Protein AF-A0A8T0E824-F1 (afdb_monomer_lite)

Foldseek 3Di:
DWDPDPPIDDDFDKDWDPDQDPNDTLIDTDPDPPSQFPDKDWPDDPPPAKTWIWTRGPFKIKIKIKGFDADDDPGGDMDIDIDIDTDDDPVVCVVVVDD

InterPro domains:
  IPR004888 Glycoside hydrolase family 63 [PTHR10412] (1-91)
  IPR031631 Glycosyl hydrolase family 63, N-terminal [PF16923] (1-89)
  IPR038518 Glycosyl hydrolase family 63, N-terminal domain superfamily [G3DSA:2.70.98.110] (1-96)

Secondary structure (DSSP, 8-state):
-B-SSTT--B----EE-S--BTTB--EE-S--TTS---EEEEEEE-SSSEEEEEEE-SSEEEEEEEEEE--TTTT-EEEEEEEEEE---THHHHHHT--

Organism: Argiope bruennichi (NCBI:txid94029)

pLDDT: mean 83.51, std 13.03, range [49.22, 96.94]

Radius of gyration: 17.56 Å; chains: 1; bounding box: 57×22×46 Å

Structure (mmCIF, N/CA/C/O backbone):
data_AF-A0A8T0E824-F1
#
_entry.id   AF-A0A8T0E824-F1
#
loop_
_atom_site.group_PDB
_atom_site.id
_atom_site.type_symbol
_atom_site.label_atom_id
_atom_site.label_alt_id
_atom_site.label_comp_id
_atom_site.label_asym_id
_atom_site.label_entity_id
_atom_site.label_seq_id
_atom_site.pdbx_PDB_ins_code
_atom_site.Cartn_x
_atom_site.Cartn_y
_atom_site.Cartn_z
_atom_site.occupancy
_atom_site.B_iso_or_equiv
_atom_site.auth_seq_id
_atom_site.auth_comp_id
_atom_site.auth_asym_id
_atom_site.auth_atom_id
_atom_site.pdbx_PDB_model_num
ATOM 1 N N . MET A 1 1 ? 4.330 0.151 -2.678 1.00 79.00 1 MET A N 1
ATOM 2 C CA . MET A 1 1 ? 5.052 -0.060 -3.954 1.00 79.00 1 MET A CA 1
ATOM 3 C C . MET A 1 1 ? 6.534 0.158 -3.697 1.00 79.00 1 MET A C 1
ATOM 5 O O . MET A 1 1 ? 6.868 0.914 -2.794 1.00 79.00 1 MET A O 1
ATOM 9 N N . ARG A 1 2 ? 7.428 -0.513 -4.425 1.00 78.88 2 ARG A N 1
ATOM 10 C CA . ARG A 1 2 ? 8.876 -0.359 -4.224 1.00 78.88 2 ARG A CA 1
ATOM 11 C C . ARG A 1 2 ? 9.609 -0.496 -5.551 1.00 78.88 2 ARG A C 1
ATOM 13 O O . ARG A 1 2 ? 9.248 -1.362 -6.346 1.00 78.88 2 ARG A O 1
ATOM 20 N N . THR A 1 3 ? 10.631 0.322 -5.787 1.00 80.19 3 THR A N 1
ATOM 21 C CA . THR A 1 3 ? 11.497 0.143 -6.961 1.00 80.19 3 THR A CA 1
ATOM 22 C C . THR A 1 3 ? 12.418 -1.072 -6.774 1.00 80.19 3 THR A C 1
ATOM 24 O O . THR A 1 3 ? 12.870 -1.363 -5.664 1.00 80.19 3 THR A O 1
ATOM 27 N N . ARG A 1 4 ? 12.705 -1.813 -7.856 1.00 77.94 4 ARG A N 1
ATOM 28 C CA . ARG A 1 4 ? 13.607 -2.985 -7.838 1.00 77.94 4 ARG A CA 1
ATOM 29 C C . ARG A 1 4 ? 15.081 -2.548 -7.856 1.00 77.94 4 ARG A C 1
ATOM 31 O O . ARG A 1 4 ? 15.824 -2.888 -8.766 1.00 77.94 4 ARG A O 1
ATOM 38 N N . SER A 1 5 ? 15.479 -1.755 -6.862 1.00 78.31 5 SER A N 1
ATOM 39 C CA . SER A 1 5 ? 16.845 -1.253 -6.669 1.00 78.31 5 SER A CA 1
ATOM 40 C C . SER A 1 5 ? 17.282 -1.445 -5.209 1.00 78.31 5 SER A C 1
ATOM 42 O O . SER A 1 5 ? 16.439 -1.324 -4.309 1.00 78.31 5 SER A O 1
ATOM 44 N N . PRO A 1 6 ? 18.578 -1.713 -4.938 1.00 77.81 6 PRO A N 1
ATOM 45 C CA . PRO A 1 6 ? 19.108 -1.788 -3.575 1.00 77.81 6 PRO A CA 1
ATOM 46 C C . PRO A 1 6 ? 18.800 -0.537 -2.739 1.00 77.81 6 PRO A C 1
ATOM 48 O O . PRO A 1 6 ? 18.488 -0.647 -1.557 1.00 77.81 6 PRO A O 1
ATOM 51 N N . GLN A 1 7 ? 18.810 0.639 -3.372 1.00 81.69 7 GLN A N 1
ATOM 52 C CA . GLN A 1 7 ? 18.506 1.940 -2.765 1.00 81.69 7 GLN A CA 1
ATOM 53 C C . GLN A 1 7 ? 17.208 2.503 -3.357 1.00 81.69 7 GLN A C 1
ATOM 55 O O . GLN A 1 7 ? 17.162 3.591 -3.925 1.00 81.69 7 GLN A O 1
ATOM 60 N N . GLY A 1 8 ? 16.155 1.690 -3.312 1.00 77.56 8 GLY A N 1
ATOM 61 C CA . GLY A 1 8 ? 14.876 2.011 -3.929 1.00 77.56 8 GLY A CA 1
ATOM 62 C C . GLY A 1 8 ? 13.937 2.844 -3.055 1.00 77.56 8 GLY A C 1
ATOM 63 O O . GLY A 1 8 ? 13.889 2.669 -1.838 1.00 77.56 8 GLY A O 1
ATOM 64 N N . LEU A 1 9 ? 13.121 3.689 -3.692 1.00 83.94 9 LEU A N 1
ATOM 65 C CA . LEU A 1 9 ? 11.980 4.340 -3.047 1.00 83.94 9 LEU A CA 1
ATOM 66 C C . LEU A 1 9 ? 10.950 3.276 -2.640 1.00 83.94 9 LEU A C 1
ATOM 68 O O . LEU A 1 9 ? 10.586 2.416 -3.448 1.00 83.94 9 LEU A O 1
ATOM 72 N N . SER A 1 10 ? 10.465 3.356 -1.401 1.00 85.88 10 SER A N 1
ATOM 73 C CA . SER A 1 10 ? 9.405 2.497 -0.870 1.00 85.88 10 SER A CA 1
ATOM 74 C C . SER A 1 10 ? 8.232 3.348 -0.406 1.00 85.88 10 SER A C 1
ATOM 76 O O . SER A 1 10 ? 8.407 4.296 0.354 1.00 85.88 10 SER A O 1
ATOM 78 N N . THR A 1 11 ? 7.032 2.989 -0.845 1.00 87.50 11 THR A N 1
ATOM 79 C CA . THR A 1 11 ? 5.780 3.664 -0.494 1.00 87.50 11 THR A CA 1
ATOM 80 C C . THR A 1 11 ? 4.789 2.666 0.095 1.00 87.50 11 THR A C 1
ATOM 82 O O . THR A 1 11 ? 4.736 1.502 -0.320 1.00 87.50 11 THR A O 1
ATOM 85 N N . GLY A 1 12 ? 3.986 3.119 1.054 1.00 88.19 12 GLY A N 1
ATOM 86 C CA . GLY A 1 12 ? 2.987 2.311 1.747 1.00 88.19 12 GLY A CA 1
ATOM 87 C C . GLY A 1 12 ? 1.785 3.151 2.162 1.00 88.19 12 GLY A C 1
ATOM 88 O O . GLY A 1 12 ? 1.820 4.378 2.083 1.00 88.19 12 GLY A O 1
ATOM 89 N N . ILE A 1 13 ? 0.719 2.473 2.579 1.00 90.88 13 ILE A N 1
ATOM 90 C CA . ILE A 1 13 ? -0.504 3.092 3.091 1.00 90.88 13 ILE A CA 1
ATOM 91 C C . ILE A 1 13 ? -0.682 2.631 4.535 1.00 90.88 13 ILE A C 1
ATOM 93 O O . ILE A 1 13 ? -0.450 1.466 4.850 1.00 90.88 13 ILE A O 1
ATOM 97 N N . MET A 1 14 ? -1.108 3.554 5.390 1.00 91.31 14 MET A N 1
ATOM 98 C CA . MET A 1 14 ? -1.558 3.280 6.750 1.00 91.31 14 MET A CA 1
ATOM 99 C C . MET A 1 14 ? -2.950 3.874 6.933 1.00 91.31 14 MET A C 1
ATOM 101 O O . MET A 1 14 ? -3.256 4.914 6.345 1.00 91.31 14 MET A O 1
ATOM 105 N N . TRP A 1 15 ? -3.791 3.232 7.737 1.00 90.38 15 TRP A N 1
ATOM 106 C CA . TRP A 1 15 ? -5.117 3.750 8.079 1.00 90.38 15 TRP A CA 1
ATOM 107 C C . TRP A 1 15 ? -5.483 3.398 9.518 1.00 90.38 15 TRP A C 1
ATOM 109 O O . TRP A 1 15 ? -4.950 2.452 10.088 1.00 90.38 15 TRP A O 1
ATOM 119 N N . PHE A 1 16 ? -6.369 4.184 10.123 1.00 88.75 16 PHE A N 1
ATOM 120 C CA . PHE A 1 16 ? -6.830 3.980 11.494 1.00 88.75 16 PHE A CA 1
ATOM 121 C C . PHE A 1 16 ? -8.222 4.580 11.690 1.00 88.75 16 PHE A C 1
ATOM 123 O O . PHE A 1 16 ? -8.600 5.534 11.005 1.00 88.75 16 PHE A O 1
ATOM 130 N N . SER A 1 17 ? -8.974 4.034 12.645 1.00 83.31 17 SER A N 1
ATOM 131 C CA . SER A 1 17 ? -10.203 4.667 13.128 1.00 83.31 17 SER A CA 1
ATOM 132 C C . SER A 1 17 ? -9.848 5.823 14.061 1.00 83.31 17 SER A C 1
ATOM 134 O O . SER A 1 17 ? -8.926 5.719 14.865 1.00 83.31 17 SER A O 1
ATOM 136 N N . GLN A 1 18 ? -10.602 6.922 14.006 1.00 82.25 18 GLN A N 1
ATOM 137 C CA . GLN A 1 18 ? -10.400 8.058 14.920 1.00 82.25 18 GLN A CA 1
ATOM 138 C C . GLN A 1 18 ? -10.853 7.760 16.361 1.00 82.25 18 GLN A C 1
ATOM 140 O O . GLN A 1 18 ? -10.740 8.612 17.242 1.00 82.25 18 GLN A O 1
ATOM 145 N N . LYS A 1 19 ? -11.382 6.560 16.621 1.00 81.12 19 LYS A N 1
ATOM 146 C CA . LYS A 1 19 ? -11.768 6.116 17.958 1.00 81.12 19 LYS A CA 1
ATOM 147 C C . LYS A 1 19 ? -10.526 5.823 18.793 1.00 81.12 19 LYS A C 1
ATOM 149 O O . LYS A 1 19 ? -9.722 4.965 18.446 1.00 81.12 19 LYS A O 1
ATOM 154 N N . VAL A 1 20 ? -10.414 6.505 19.928 1.00 81.62 20 VAL A N 1
ATOM 155 C CA . VAL A 1 20 ? -9.385 6.221 20.930 1.00 81.62 20 VAL A CA 1
ATOM 156 C C . VAL A 1 20 ? -9.936 5.186 21.904 1.00 81.62 20 VAL A C 1
ATOM 158 O O . VAL A 1 20 ? -10.923 5.441 22.592 1.00 81.62 20 VAL A O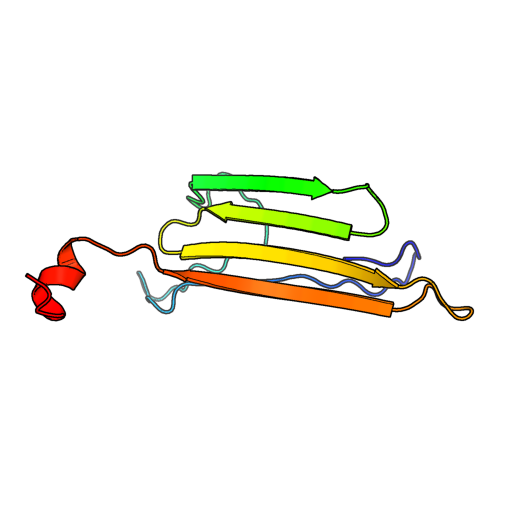 1
ATOM 161 N N . VAL A 1 21 ? -9.293 4.022 21.977 1.00 79.38 21 VAL A N 1
ATOM 162 C CA . VAL A 1 21 ? -9.637 2.951 22.922 1.00 79.38 21 VAL A CA 1
ATOM 163 C C . VAL A 1 21 ? -8.437 2.733 23.832 1.00 79.38 21 VAL A C 1
ATOM 165 O O . VAL A 1 21 ? -7.319 2.561 23.358 1.00 79.38 21 VAL A O 1
ATOM 168 N N . ASN A 1 22 ? -8.637 2.779 25.151 1.00 83.88 22 ASN A N 1
ATOM 169 C CA . ASN A 1 22 ? -7.564 2.607 26.143 1.00 83.88 22 ASN A CA 1
ATOM 170 C C . ASN A 1 22 ? -6.340 3.518 25.906 1.00 83.88 22 ASN A C 1
ATOM 172 O O . ASN A 1 22 ? -5.197 3.091 26.064 1.00 83.88 22 ASN A O 1
ATOM 176 N N . ASN A 1 23 ? -6.581 4.773 25.508 1.00 84.56 23 ASN A N 1
ATOM 177 C CA . ASN A 1 23 ? -5.540 5.752 25.175 1.00 84.56 23 ASN A CA 1
ATOM 178 C C . ASN A 1 23 ? -4.603 5.309 24.029 1.00 84.56 23 ASN A C 1
ATOM 180 O O . ASN A 1 23 ? -3.447 5.727 23.963 1.00 84.56 23 ASN A O 1
ATOM 184 N N . ARG A 1 24 ? -5.093 4.437 23.139 1.00 80.25 24 ARG A N 1
ATOM 185 C CA . ARG A 1 24 ? -4.403 3.960 21.937 1.00 80.25 24 ARG A CA 1
ATOM 186 C C . ARG A 1 24 ? -5.279 4.164 20.704 1.00 80.25 24 ARG A C 1
ATOM 188 O O . ARG A 1 24 ? -6.506 4.227 20.795 1.00 80.25 24 ARG A O 1
ATOM 195 N N . ILE A 1 25 ? -4.611 4.291 19.564 1.00 82.25 25 ILE A N 1
ATOM 196 C CA . ILE A 1 25 ? -5.212 4.352 18.234 1.00 82.25 25 ILE A CA 1
ATOM 197 C C . ILE A 1 25 ? -4.768 3.090 17.505 1.00 82.25 25 ILE A C 1
ATOM 199 O O . ILE A 1 25 ? -3.568 2.813 17.431 1.00 82.25 25 ILE A O 1
ATOM 203 N N . ASP A 1 26 ? -5.724 2.347 16.962 1.00 82.06 26 ASP A N 1
ATOM 204 C CA . ASP A 1 26 ? -5.439 1.117 16.230 1.00 82.06 26 ASP A CA 1
ATOM 205 C C . ASP A 1 26 ? -5.024 1.456 14.794 1.00 82.06 26 ASP A C 1
ATOM 207 O O . ASP A 1 26 ? -5.857 1.661 13.907 1.00 82.06 26 ASP A O 1
ATOM 211 N N . ILE A 1 27 ? -3.710 1.563 14.581 1.00 86.81 27 ILE A N 1
ATOM 212 C CA . ILE A 1 27 ? -3.106 1.834 13.272 1.00 86.81 27 ILE A CA 1
ATOM 213 C C . ILE A 1 27 ? -2.885 0.526 12.519 1.00 86.81 27 ILE A C 1
ATOM 215 O O . ILE A 1 27 ? -2.206 -0.379 12.998 1.00 86.81 27 ILE A O 1
ATOM 219 N N . ARG A 1 28 ? -3.413 0.458 11.297 1.00 87.31 28 ARG A N 1
ATOM 220 C CA . ARG A 1 28 ? -3.172 -0.614 10.331 1.00 87.31 28 ARG A CA 1
ATOM 221 C C . ARG A 1 28 ? -2.039 -0.217 9.396 1.00 87.31 28 ARG A C 1
ATOM 223 O O . ARG A 1 28 ? -2.030 0.891 8.857 1.00 87.31 28 ARG A O 1
ATOM 230 N N . HIS A 1 29 ? -1.094 -1.129 9.196 1.00 83.12 29 HIS A N 1
ATOM 231 C CA . HIS A 1 29 ? 0.030 -0.942 8.275 1.00 83.12 29 HIS A CA 1
ATOM 232 C C . HIS A 1 29 ? 0.491 -2.271 7.677 1.00 83.12 29 HIS A C 1
ATOM 234 O O . HIS A 1 29 ? 0.651 -2.386 6.464 1.00 83.12 29 HIS A O 1
ATOM 240 N N . TRP A 1 30 ? 0.714 -3.274 8.527 1.00 78.62 30 TRP A N 1
ATOM 241 C CA . TRP A 1 30 ? 1.084 -4.625 8.109 1.00 78.62 30 TRP A CA 1
ATOM 242 C C . TRP A 1 30 ? -0.156 -5.511 8.058 1.00 78.62 30 TRP A C 1
ATOM 244 O O . TRP A 1 30 ? -1.100 -5.279 8.804 1.00 78.62 30 TRP A O 1
ATOM 254 N N . CYS A 1 31 ? -0.147 -6.517 7.178 1.00 71.12 31 CYS A N 1
ATOM 255 C CA . CYS A 1 31 ? -1.151 -7.580 7.195 1.00 71.12 31 CYS A CA 1
ATOM 256 C C . CYS A 1 31 ? -0.845 -8.509 8.371 1.00 71.12 31 CYS A C 1
ATOM 258 O O . CYS A 1 31 ? -0.149 -9.511 8.208 1.00 71.12 31 CYS A O 1
ATOM 260 N N . ASP A 1 32 ? -1.298 -8.121 9.557 1.00 72.81 32 ASP A N 1
ATOM 261 C CA . ASP A 1 32 ? -1.160 -8.916 10.767 1.00 72.81 32 ASP A CA 1
ATOM 262 C C . ASP A 1 32 ? -2.475 -9.659 11.018 1.00 72.81 32 ASP A C 1
ATOM 264 O O . ASP A 1 32 ? -3.519 -9.041 11.153 1.00 72.81 32 ASP A O 1
ATOM 268 N N . GLN A 1 33 ? -2.445 -10.990 11.094 1.00 62.66 33 GLN A N 1
ATOM 269 C CA . GLN A 1 33 ? -3.655 -11.796 11.321 1.00 62.66 33 GLN A CA 1
ATOM 270 C C . GLN A 1 33 ? -4.335 -11.498 12.667 1.00 62.66 33 GLN A C 1
ATOM 272 O O . GLN A 1 33 ? -5.493 -11.861 12.865 1.00 62.66 33 GLN A O 1
ATOM 277 N N . TRP A 1 34 ? -3.633 -10.833 13.586 1.00 69.25 34 TRP A N 1
ATOM 278 C CA . TRP A 1 34 ? -4.160 -10.425 14.886 1.00 69.25 34 TRP A CA 1
ATOM 279 C C . TRP A 1 34 ? -4.825 -9.044 14.869 1.00 69.25 34 TRP A C 1
ATOM 281 O O . TRP A 1 34 ? -5.246 -8.555 15.917 1.00 69.25 34 TRP A O 1
ATOM 291 N N . ASP A 1 35 ? -4.930 -8.404 13.702 1.00 67.56 35 ASP A N 1
ATOM 292 C CA . ASP A 1 35 ? -5.454 -7.052 13.567 1.00 67.56 35 ASP A CA 1
ATOM 293 C C . ASP A 1 35 ? -6.985 -6.980 13.391 1.00 67.56 35 ASP A C 1
ATOM 295 O O . ASP A 1 35 ? -7.521 -5.887 13.292 1.00 67.56 35 ASP A O 1
ATOM 299 N N . ASP A 1 36 ? -7.735 -8.084 13.451 1.00 72.62 36 ASP A N 1
ATOM 300 C CA . ASP A 1 36 ? -9.213 -8.076 13.335 1.00 72.62 36 ASP A CA 1
ATOM 301 C C . ASP A 1 36 ? -9.719 -7.462 12.004 1.00 72.62 36 ASP A C 1
ATOM 303 O O . ASP A 1 36 ? -10.851 -6.980 11.914 1.00 72.62 36 ASP A O 1
ATOM 307 N N . VAL A 1 37 ? -8.889 -7.450 10.949 1.00 79.81 37 VAL A N 1
ATOM 308 C CA . VAL A 1 37 ? -9.352 -7.198 9.577 1.00 79.81 37 VAL A CA 1
ATOM 309 C C . VAL A 1 37 ? -10.087 -8.443 9.084 1.00 79.81 37 VAL A C 1
ATOM 311 O O . VAL A 1 37 ? -9.524 -9.535 9.031 1.00 79.81 37 VAL A O 1
ATOM 314 N N . ASN A 1 38 ? -11.352 -8.283 8.685 1.00 82.19 38 ASN A N 1
ATOM 315 C CA . ASN A 1 38 ? -12.197 -9.414 8.294 1.00 82.19 38 ASN A CA 1
ATOM 316 C C . ASN A 1 38 ? -11.634 -10.154 7.076 1.00 82.19 38 ASN A C 1
ATOM 318 O O . ASN A 1 38 ? -11.636 -11.382 7.026 1.00 82.19 38 ASN A O 1
ATOM 322 N N . HIS A 1 39 ? -11.233 -9.399 6.049 1.00 85.81 39 HIS A N 1
ATOM 323 C CA . HIS A 1 39 ? -10.739 -9.962 4.800 1.00 85.81 39 HIS A CA 1
ATOM 324 C C . HIS A 1 39 ? -9.958 -8.928 3.987 1.00 85.81 39 HIS A C 1
ATOM 326 O O . HIS A 1 39 ? -10.320 -7.756 3.930 1.00 85.81 39 HIS A O 1
ATOM 332 N N . TYR A 1 40 ? -8.929 -9.367 3.269 1.00 89.50 40 TYR A N 1
ATOM 333 C CA . TYR A 1 40 ? -8.261 -8.564 2.252 1.00 89.50 40 TYR A CA 1
ATOM 334 C C . TYR A 1 40 ? -7.881 -9.448 1.066 1.00 89.50 40 TYR A C 1
ATOM 336 O O . TYR A 1 40 ? -7.470 -10.594 1.238 1.00 89.50 40 TYR A O 1
ATOM 344 N N . THR A 1 41 ? -8.026 -8.925 -0.151 1.00 92.62 41 THR A N 1
ATOM 345 C CA . THR A 1 41 ? -7.691 -9.670 -1.370 1.00 92.62 41 THR A CA 1
ATOM 346 C C . THR A 1 41 ? -7.393 -8.751 -2.547 1.00 92.62 41 THR A C 1
ATOM 348 O O . THR A 1 41 ? -7.848 -7.605 -2.594 1.00 92.62 41 THR A O 1
ATOM 351 N N . TRP A 1 42 ? -6.655 -9.273 -3.523 1.00 94.75 42 TRP A N 1
ATOM 352 C CA . TRP A 1 42 ? -6.587 -8.697 -4.861 1.00 94.75 42 TRP A CA 1
ATOM 353 C C . TRP A 1 42 ? -7.799 -9.167 -5.661 1.00 94.75 42 TRP A C 1
ATOM 355 O O . TRP A 1 42 ? -8.046 -10.365 -5.773 1.00 94.75 42 TRP A O 1
ATOM 365 N N . LEU A 1 43 ? -8.560 -8.221 -6.205 1.00 95.19 43 LEU A N 1
ATOM 366 C CA . LEU A 1 43 ? -9.613 -8.515 -7.177 1.00 95.19 43 LEU A CA 1
ATOM 367 C C . LEU A 1 43 ? -8.999 -8.743 -8.558 1.00 95.19 43 LEU A C 1
ATOM 369 O O . LEU A 1 43 ? -9.356 -9.688 -9.250 1.00 95.19 43 LEU A O 1
ATOM 373 N N . GLU A 1 44 ? -8.044 -7.887 -8.921 1.00 96.06 44 GLU A N 1
ATOM 374 C CA . GLU A 1 44 ? -7.304 -7.944 -10.177 1.00 96.06 44 GLU A CA 1
ATOM 375 C C . GLU A 1 44 ? -5.861 -7.524 -9.911 1.00 96.06 44 GLU A C 1
ATOM 377 O O . GLU A 1 44 ? -5.617 -6.577 -9.158 1.00 96.06 44 GLU A O 1
ATOM 382 N N . HIS A 1 45 ? -4.899 -8.229 -10.500 1.00 94.25 45 HIS A N 1
ATOM 383 C CA . HIS A 1 45 ? -3.487 -7.866 -10.442 1.00 94.25 45 HIS A CA 1
ATOM 384 C C . HIS A 1 45 ? -2.733 -8.597 -11.555 1.00 94.25 45 HIS A C 1
ATOM 386 O O . HIS A 1 45 ? -2.792 -9.823 -11.630 1.00 94.25 45 HIS A O 1
ATOM 392 N N . ASP A 1 46 ? -1.999 -7.870 -12.394 1.00 93.00 46 ASP A N 1
ATOM 393 C CA . ASP A 1 46 ? -1.248 -8.453 -13.520 1.00 93.00 46 ASP A CA 1
ATOM 394 C C . ASP A 1 46 ? 0.218 -8.771 -13.178 1.00 93.00 46 ASP A C 1
ATOM 396 O O . ASP A 1 46 ? 0.958 -9.311 -13.992 1.00 93.00 46 ASP A O 1
ATOM 400 N N . GLY A 1 47 ? 0.653 -8.437 -11.961 1.00 89.38 47 GLY A N 1
ATOM 401 C CA . GLY A 1 47 ? 2.036 -8.633 -11.513 1.00 89.38 47 GLY A CA 1
ATOM 402 C C . GLY A 1 47 ? 2.959 -7.477 -11.887 1.00 89.38 47 GLY A C 1
ATOM 403 O O . GLY A 1 47 ? 4.104 -7.435 -11.429 1.00 89.38 47 GLY A O 1
ATOM 404 N N . GLU A 1 48 ? 2.466 -6.529 -12.683 1.00 87.06 48 GLU A N 1
ATOM 405 C CA . GLU A 1 48 ? 3.290 -5.521 -13.314 1.00 87.06 48 GLU A CA 1
ATOM 406 C C . GLU A 1 48 ? 2.605 -4.156 -13.341 1.00 87.06 48 GLU A C 1
ATOM 408 O O . GLU A 1 48 ? 3.018 -3.289 -12.573 1.00 87.06 48 GLU A O 1
ATOM 413 N N . ASN A 1 49 ? 1.622 -3.928 -14.205 1.00 90.50 49 ASN A N 1
ATOM 414 C CA . ASN A 1 49 ? 1.140 -2.606 -14.591 1.00 90.50 49 ASN A CA 1
ATOM 415 C C . ASN A 1 49 ? -0.007 -2.083 -13.740 1.00 90.50 49 ASN A C 1
ATOM 417 O O . ASN A 1 49 ? -0.127 -0.868 -13.596 1.00 90.50 49 ASN A O 1
ATOM 421 N N . PHE A 1 50 ? -0.836 -2.948 -13.166 1.00 95.00 50 PHE A N 1
ATOM 422 C CA . PHE A 1 50 ? -1.974 -2.493 -12.380 1.00 95.00 50 PHE A CA 1
ATOM 423 C C . PHE A 1 50 ? -2.393 -3.495 -11.311 1.00 95.00 50 PHE A C 1
ATOM 425 O O . PHE A 1 50 ? -2.056 -4.679 -11.333 1.00 95.00 50 PHE A O 1
ATOM 432 N N . GLY A 1 51 ? -3.194 -3.001 -10.377 1.00 96.12 51 GLY A N 1
ATOM 433 C CA . GLY A 1 51 ? -3.879 -3.862 -9.437 1.00 96.12 51 GLY A CA 1
ATOM 434 C C . GLY A 1 51 ? -5.004 -3.147 -8.716 1.00 96.12 51 GLY A C 1
ATOM 435 O O . GLY A 1 51 ? -4.959 -1.934 -8.507 1.00 96.12 51 GLY A O 1
ATOM 436 N N . ILE A 1 52 ? -6.004 -3.926 -8.321 1.00 96.94 52 ILE A N 1
ATOM 437 C CA . ILE A 1 52 ? -7.149 -3.507 -7.521 1.00 96.94 52 ILE A CA 1
ATOM 438 C C . ILE A 1 52 ? -7.235 -4.447 -6.326 1.00 96.94 52 ILE A C 1
ATOM 440 O O . ILE A 1 52 ? -7.480 -5.644 -6.470 1.00 96.94 52 ILE A O 1
ATOM 444 N N . GLN A 1 53 ? -7.053 -3.898 -5.136 1.00 96.06 53 GLN A N 1
ATOM 445 C CA . GLN A 1 53 ? -7.175 -4.602 -3.873 1.00 96.06 53 GLN A CA 1
ATOM 446 C C . GLN A 1 53 ? -8.418 -4.111 -3.133 1.00 96.06 53 GLN A C 1
ATOM 448 O O . GLN A 1 53 ? -8.731 -2.919 -3.094 1.00 96.06 53 GLN A O 1
ATOM 453 N N . LYS A 1 54 ? -9.124 -5.055 -2.516 1.00 95.19 54 LYS A N 1
ATOM 454 C CA . LYS A 1 54 ? -10.239 -4.797 -1.611 1.00 95.19 54 LYS A CA 1
ATOM 455 C C . LYS A 1 54 ? -9.832 -5.191 -0.198 1.00 95.19 54 LYS A C 1
ATOM 457 O O . LYS A 1 54 ? -9.304 -6.281 0.010 1.00 95.19 54 LYS A O 1
ATOM 462 N N . ILE A 1 55 ? -10.118 -4.314 0.757 1.00 93.75 55 ILE A N 1
ATOM 463 C CA . ILE A 1 55 ? -9.923 -4.553 2.186 1.00 93.75 55 ILE A CA 1
ATOM 464 C C . ILE A 1 55 ? -11.273 -4.360 2.872 1.00 93.75 55 ILE A C 1
ATOM 466 O O . ILE A 1 55 ? -11.910 -3.309 2.773 1.00 93.75 55 ILE A O 1
ATOM 470 N N . ASP A 1 56 ? -11.723 -5.417 3.524 1.00 92.25 56 ASP A N 1
ATOM 471 C CA . ASP A 1 56 ? -12.889 -5.469 4.386 1.00 92.25 56 ASP A CA 1
ATOM 472 C C . ASP A 1 56 ? -12.399 -5.309 5.830 1.00 92.25 56 ASP A C 1
ATOM 474 O O . ASP A 1 56 ? -12.038 -6.275 6.501 1.00 92.25 56 ASP A O 1
ATOM 478 N N . ASP A 1 57 ? -12.320 -4.058 6.276 1.00 90.12 57 ASP A N 1
ATOM 479 C CA . ASP A 1 57 ? -11.994 -3.709 7.657 1.00 90.12 57 ASP A CA 1
ATOM 480 C C . ASP A 1 57 ? -13.269 -3.691 8.511 1.00 90.12 57 ASP A C 1
ATOM 482 O O . ASP A 1 57 ? -14.386 -3.657 7.998 1.00 90.12 57 ASP A O 1
ATOM 486 N N . LYS A 1 58 ? -13.141 -3.693 9.836 1.00 86.50 58 LYS A N 1
ATOM 487 C CA . LYS A 1 58 ? -14.282 -3.722 10.756 1.00 86.50 58 LYS A CA 1
ATOM 488 C C . LYS A 1 58 ? -15.298 -2.607 10.502 1.00 86.50 58 LYS A C 1
ATOM 490 O O . LYS A 1 58 ? -16.498 -2.877 10.467 1.00 86.50 58 LYS A O 1
ATOM 495 N N . GLU A 1 59 ? -14.833 -1.377 10.296 1.00 87.12 59 GLU A N 1
ATOM 496 C CA . GLU A 1 59 ? -15.696 -0.193 10.172 1.00 87.12 59 GLU A CA 1
ATOM 497 C C . GLU A 1 59 ? -15.820 0.319 8.735 1.00 87.12 59 GLU A C 1
ATOM 499 O O . GLU A 1 59 ? -16.773 1.034 8.407 1.00 87.12 59 GLU A O 1
ATOM 504 N N . TYR A 1 60 ? -14.888 -0.067 7.864 1.00 90.62 60 TYR A N 1
ATOM 505 C CA . TYR A 1 60 ? -14.758 0.494 6.529 1.00 90.62 60 TYR A CA 1
ATOM 506 C C . TYR A 1 60 ? -14.564 -0.586 5.466 1.00 90.62 60 TYR A C 1
ATOM 508 O O . TYR A 1 60 ? -13.943 -1.620 5.684 1.00 90.62 60 TYR A O 1
ATOM 516 N N . TYR A 1 61 ? -15.055 -0.302 4.267 1.00 93.38 61 TYR A N 1
ATOM 517 C CA . TYR A 1 61 ? -14.617 -0.960 3.046 1.00 93.38 61 TYR A CA 1
ATOM 518 C C . TYR A 1 61 ? -13.613 -0.056 2.345 1.00 93.38 61 TYR A C 1
ATOM 520 O O . TYR A 1 61 ? -13.949 1.077 1.988 1.00 93.38 61 TYR A O 1
ATOM 528 N N . LEU A 1 62 ? -12.404 -0.560 2.120 1.00 95.06 62 LEU A N 1
ATOM 529 C CA . LEU A 1 62 ? -11.384 0.132 1.350 1.00 95.06 62 LEU A CA 1
ATOM 530 C C . LEU A 1 62 ? -11.207 -0.565 0.002 1.00 95.06 62 LEU A C 1
ATOM 532 O O . LEU A 1 62 ? -11.202 -1.792 -0.100 1.00 95.06 62 LEU A O 1
ATOM 536 N N . VAL A 1 63 ? -11.033 0.245 -1.034 1.00 96.62 63 VAL A N 1
ATOM 537 C CA . VAL A 1 63 ? -10.538 -0.191 -2.336 1.00 96.62 63 VAL A CA 1
ATOM 538 C C . VAL A 1 63 ? -9.290 0.619 -2.630 1.00 96.62 63 VAL A C 1
ATOM 540 O O . VAL A 1 63 ? -9.346 1.848 -2.722 1.00 96.62 63 VAL A O 1
ATOM 543 N N . THR A 1 64 ? -8.166 -0.071 -2.754 1.00 96.56 64 THR A N 1
ATOM 544 C CA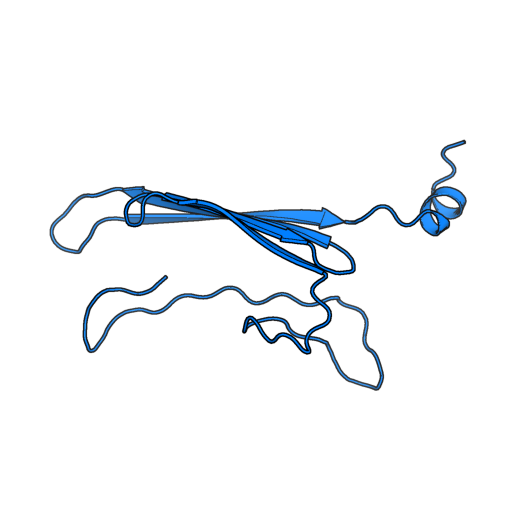 . THR A 1 64 ? -6.893 0.506 -3.174 1.00 96.56 64 THR A CA 1
ATOM 545 C C . THR A 1 64 ? -6.624 0.040 -4.595 1.00 96.56 64 THR A C 1
ATOM 547 O O . THR A 1 64 ? -6.842 -1.115 -4.951 1.00 96.56 64 THR A O 1
ATOM 550 N N . SER A 1 65 ? -6.206 0.956 -5.454 1.00 96.62 65 SER A N 1
ATOM 551 C CA . SER A 1 65 ? -5.881 0.632 -6.839 1.00 96.62 65 SER A CA 1
ATOM 552 C C . SER A 1 65 ? -4.657 1.402 -7.279 1.00 96.62 65 SER A C 1
ATOM 554 O O . SER A 1 65 ? -4.410 2.504 -6.780 1.00 96.62 65 SER A O 1
ATOM 556 N N . PHE A 1 66 ? -3.896 0.824 -8.198 1.00 95.81 66 PHE A N 1
ATOM 557 C CA . PHE A 1 66 ? -2.770 1.503 -8.813 1.00 95.81 66 PHE A CA 1
ATOM 558 C C . PHE A 1 66 ? -2.693 1.205 -10.306 1.00 95.81 66 PHE A C 1
ATOM 560 O O . PHE A 1 66 ? -3.134 0.152 -10.765 1.00 95.81 66 PHE A O 1
ATOM 567 N N . VAL A 1 67 ? -2.086 2.135 -11.035 1.00 95.31 67 VAL A N 1
ATOM 568 C CA . VAL A 1 67 ? -1.673 1.970 -12.428 1.00 95.31 67 VAL A CA 1
ATOM 569 C C . VAL A 1 67 ? -0.245 2.479 -12.580 1.00 95.31 67 VAL A C 1
ATOM 571 O O . VAL A 1 67 ? 0.130 3.474 -11.953 1.00 95.31 67 VAL A O 1
ATOM 574 N N . LYS A 1 68 ? 0.552 1.794 -13.397 1.00 92.81 68 LYS A N 1
ATOM 575 C CA . LYS A 1 68 ? 1.868 2.240 -13.844 1.00 92.81 68 LYS A CA 1
ATOM 576 C C . LYS A 1 68 ? 1.782 2.688 -15.294 1.00 92.81 68 LYS A C 1
ATOM 578 O O . LYS A 1 68 ? 1.210 1.993 -16.130 1.00 92.81 68 LYS A O 1
ATOM 583 N N . GLN A 1 69 ? 2.405 3.814 -15.589 1.00 92.19 69 GLN A N 1
ATOM 584 C CA . GLN A 1 69 ? 2.624 4.286 -16.942 1.00 92.19 69 GLN A CA 1
ATOM 585 C C . GLN A 1 69 ? 4.108 4.141 -17.255 1.00 92.19 69 GLN A C 1
ATOM 587 O O . GLN A 1 69 ? 4.945 4.813 -16.658 1.00 92.19 69 GLN A O 1
ATOM 592 N N . VAL A 1 70 ? 4.438 3.246 -18.184 1.00 88.44 70 VAL A N 1
ATOM 593 C CA . VAL A 1 70 ? 5.819 3.076 -18.641 1.00 88.44 70 VAL A CA 1
ATOM 594 C C . VAL A 1 70 ? 6.219 4.295 -19.473 1.00 88.44 70 VAL A C 1
ATOM 596 O O . VAL A 1 70 ? 5.464 4.736 -20.339 1.00 88.44 70 VAL A O 1
ATOM 599 N N . GLY A 1 71 ? 7.405 4.839 -19.217 1.00 89.44 71 GLY A N 1
ATOM 600 C CA . GLY A 1 71 ? 7.930 5.985 -19.949 1.00 89.44 71 GLY A CA 1
ATOM 601 C C . GLY A 1 71 ? 9.233 6.513 -19.354 1.00 89.44 71 GLY A C 1
ATOM 602 O O . GLY A 1 71 ? 9.565 6.229 -18.202 1.00 89.44 71 GLY A O 1
ATOM 603 N N . GLY A 1 72 ? 9.967 7.285 -20.157 1.00 88.88 72 GLY A N 1
ATOM 604 C CA . GLY A 1 72 ? 11.273 7.835 -19.787 1.00 88.88 72 GLY A CA 1
ATOM 605 C C . GLY A 1 72 ? 12.329 6.768 -19.464 1.00 88.88 72 GLY A C 1
ATOM 606 O O . GLY A 1 72 ? 12.109 5.572 -19.641 1.00 88.88 72 GLY A O 1
ATOM 607 N N . ASP A 1 73 ? 13.470 7.215 -18.939 1.00 88.75 73 ASP A N 1
ATOM 608 C CA . ASP A 1 73 ? 14.636 6.351 -18.686 1.00 88.75 73 ASP A CA 1
ATOM 609 C C . ASP A 1 73 ? 14.742 5.862 -17.226 1.00 88.75 73 ASP A C 1
ATOM 611 O O . ASP A 1 73 ? 15.718 5.220 -16.844 1.00 88.75 73 ASP A O 1
ATOM 615 N N . HIS A 1 74 ? 13.738 6.158 -16.387 1.00 86.69 74 HIS A N 1
ATOM 616 C CA . HIS A 1 74 ? 13.806 5.972 -14.926 1.00 86.69 74 HIS A CA 1
ATOM 617 C C . HIS A 1 74 ? 12.667 5.122 -14.333 1.00 86.69 74 HIS A C 1
ATOM 619 O O . HIS A 1 74 ? 12.455 5.129 -13.121 1.00 86.69 74 HIS A O 1
ATOM 625 N N . GLY A 1 75 ? 11.950 4.355 -15.162 1.00 84.31 75 GLY A N 1
ATOM 626 C CA . GLY A 1 75 ? 10.918 3.415 -14.699 1.00 84.31 75 GLY A CA 1
ATOM 627 C C . GLY A 1 75 ? 9.478 3.939 -14.728 1.00 84.31 75 GLY A C 1
ATOM 628 O O . GLY A 1 75 ? 8.592 3.256 -14.212 1.00 84.31 75 GLY A O 1
ATOM 629 N N . GLY A 1 76 ? 9.246 5.087 -15.370 1.00 91.06 76 GLY A N 1
ATOM 630 C CA . GLY A 1 76 ? 7.920 5.658 -15.591 1.00 91.06 76 GLY A CA 1
ATOM 631 C C . GLY A 1 76 ? 7.261 6.244 -14.346 1.00 91.06 76 GLY A C 1
ATOM 632 O O . GLY A 1 76 ? 7.907 6.490 -13.327 1.00 91.06 76 GLY A O 1
ATOM 633 N N . ASP A 1 77 ? 5.951 6.437 -14.451 1.00 91.81 77 ASP A N 1
ATOM 634 C CA . ASP A 1 77 ? 5.111 7.023 -13.412 1.00 91.81 77 ASP A CA 1
ATOM 635 C C . ASP A 1 77 ? 4.161 5.978 -12.825 1.00 91.81 77 ASP A C 1
ATOM 637 O O . ASP A 1 77 ? 3.835 4.962 -13.446 1.00 91.81 77 ASP A O 1
ATOM 641 N N . PHE A 1 78 ? 3.659 6.238 -11.620 1.00 92.62 78 PHE A N 1
ATO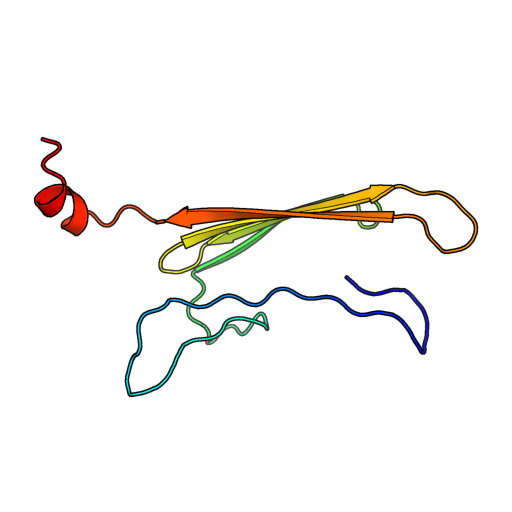M 642 C CA . PHE A 1 78 ? 2.560 5.468 -11.054 1.00 92.62 78 PHE A CA 1
ATOM 643 C C . PHE A 1 78 ? 1.541 6.382 -10.385 1.00 92.62 78 PHE A C 1
ATOM 645 O O . PHE A 1 78 ? 1.885 7.402 -9.793 1.00 92.62 7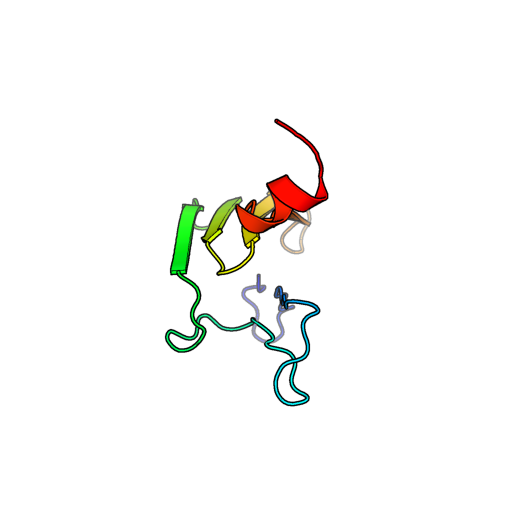8 PHE A O 1
ATOM 652 N N . THR A 1 79 ? 0.273 5.988 -10.443 1.00 95.31 79 THR A N 1
ATOM 653 C CA . THR A 1 79 ? -0.812 6.649 -9.716 1.00 95.31 79 THR A CA 1
ATOM 654 C C . THR A 1 79 ? -1.509 5.631 -8.836 1.00 95.31 79 THR A C 1
ATOM 656 O O . THR A 1 79 ? -1.810 4.526 -9.284 1.00 95.31 79 THR A O 1
ATOM 659 N N . ALA A 1 80 ? -1.787 6.014 -7.591 1.00 95.50 80 ALA A N 1
ATOM 660 C CA . ALA A 1 80 ? -2.588 5.230 -6.664 1.00 95.50 80 ALA A CA 1
ATOM 661 C C . ALA A 1 80 ? -3.883 5.972 -6.325 1.00 95.50 80 ALA A C 1
ATOM 663 O O . ALA A 1 80 ? -3.885 7.185 -6.115 1.00 95.50 80 ALA A O 1
ATOM 664 N N . LYS A 1 81 ? -4.986 5.231 -6.232 1.00 96.94 81 LYS A N 1
ATOM 665 C CA . LYS A 1 81 ? -6.282 5.733 -5.779 1.00 96.94 81 LYS A CA 1
ATOM 666 C C . LYS A 1 81 ? -6.761 4.894 -4.608 1.00 96.94 81 LYS A C 1
ATOM 668 O O . LYS A 1 81 ? -6.820 3.668 -4.692 1.00 96.94 81 LYS A O 1
ATOM 673 N N . ILE A 1 82 ? -7.151 5.583 -3.542 1.00 96.56 82 ILE A N 1
ATOM 674 C CA . ILE A 1 82 ? -7.742 4.995 -2.347 1.00 96.56 82 ILE A CA 1
ATOM 675 C C . ILE A 1 82 ? -9.190 5.466 -2.275 1.00 96.56 82 ILE A C 1
ATOM 677 O O . ILE A 1 82 ? -9.480 6.654 -2.399 1.00 96.56 82 ILE A O 1
ATOM 681 N N . SER A 1 83 ? -10.121 4.533 -2.125 1.00 96.50 83 SER A N 1
ATOM 682 C CA . SER A 1 83 ? -11.541 4.817 -1.932 1.00 96.50 83 SER A CA 1
ATOM 683 C C . SER A 1 83 ? -12.019 4.126 -0.670 1.00 96.50 83 SER A C 1
ATOM 685 O O . SER A 1 83 ? -11.781 2.935 -0.492 1.00 96.50 83 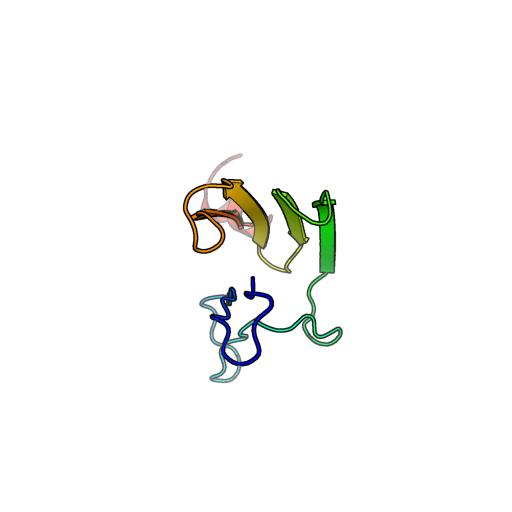SER A O 1
ATOM 687 N N . VAL A 1 84 ? -12.696 4.874 0.196 1.00 94.50 84 VAL A N 1
ATOM 688 C CA . VAL A 1 84 ? -13.157 4.391 1.499 1.00 94.50 84 VAL A CA 1
ATOM 689 C C . VAL A 1 84 ? -14.664 4.576 1.587 1.00 94.50 84 VAL A C 1
ATOM 691 O O . VAL A 1 84 ? -15.186 5.631 1.229 1.00 94.50 84 VAL A O 1
ATOM 694 N N . ARG A 1 85 ? -15.370 3.547 2.056 1.00 94.50 85 ARG A N 1
ATOM 695 C CA . ARG A 1 85 ? -16.804 3.607 2.353 1.00 94.50 85 ARG A CA 1
ATOM 696 C C . ARG A 1 85 ? -17.048 3.120 3.779 1.00 94.50 85 ARG A C 1
ATOM 698 O O . ARG A 1 85 ? -16.579 2.034 4.108 1.00 94.50 85 ARG A O 1
ATOM 705 N N . PRO A 1 86 ? -17.778 3.866 4.623 1.00 91.25 86 PRO A N 1
ATOM 706 C CA . PRO A 1 86 ? -18.160 3.366 5.936 1.00 91.25 86 PRO A CA 1
ATOM 707 C C . PRO A 1 86 ? -19.135 2.195 5.793 1.00 91.25 86 PRO A C 1
ATOM 709 O O . PRO A 1 86 ? -19.989 2.182 4.900 1.00 91.25 86 PRO A O 1
ATOM 712 N N . LYS A 1 87 ? -19.044 1.219 6.695 1.00 89.44 87 LYS A N 1
ATOM 713 C CA . LYS A 1 87 ? -20.102 0.225 6.865 1.00 89.44 87 LYS A CA 1
ATOM 714 C C . LYS A 1 87 ? -21.257 0.894 7.592 1.00 89.44 87 LYS A C 1
ATOM 716 O O . LYS A 1 87 ? -21.093 1.358 8.717 1.00 89.44 87 LYS A O 1
ATOM 721 N N . ILE A 1 88 ? -22.420 0.969 6.948 1.00 77.00 88 ILE A N 1
ATOM 722 C CA . ILE A 1 88 ? -23.619 1.520 7.584 1.00 77.00 88 ILE A CA 1
ATOM 723 C C . ILE A 1 88 ? -23.943 0.638 8.787 1.00 77.00 88 ILE A C 1
ATOM 725 O O . ILE A 1 88 ? -24.318 -0.524 8.638 1.00 77.00 88 ILE A O 1
ATOM 729 N N . ASN A 1 89 ? -23.788 1.198 9.981 1.00 62.75 89 ASN A N 1
ATOM 730 C CA . ASN A 1 89 ? -24.154 0.532 11.215 1.00 62.75 89 ASN A CA 1
ATOM 731 C C . ASN A 1 89 ? -25.662 0.734 11.421 1.00 62.75 89 ASN A C 1
ATOM 733 O O . ASN A 1 89 ? -26.144 1.863 11.336 1.00 62.75 89 ASN A O 1
ATOM 737 N N . ILE A 1 90 ? -26.429 -0.329 11.681 1.00 55.59 90 ILE A N 1
ATOM 738 C CA . ILE A 1 90 ? -27.901 -0.251 11.817 1.00 55.59 90 ILE A CA 1
ATOM 739 C C . ILE A 1 90 ? -28.309 0.740 12.928 1.00 55.59 90 ILE A C 1
ATOM 741 O O . ILE A 1 90 ? -29.325 1.414 12.806 1.00 55.59 90 ILE A O 1
ATOM 745 N N . ARG A 1 91 ? -27.445 0.956 13.930 1.00 54.06 91 ARG A N 1
ATOM 746 C CA . ARG A 1 91 ? -27.625 1.965 14.993 1.00 54.06 91 ARG A CA 1
ATOM 747 C C . ARG A 1 91 ? -27.546 3.427 14.529 1.00 54.06 91 ARG A C 1
ATOM 749 O O . ARG A 1 91 ? -27.978 4.315 15.247 1.00 54.06 91 ARG A O 1
ATOM 756 N N . GLN A 1 92 ? -27.001 3.704 13.345 1.00 50.44 92 GLN A N 1
ATOM 757 C CA . GLN A 1 92 ? -26.927 5.059 12.785 1.00 50.44 92 GLN A CA 1
ATOM 758 C C . GLN A 1 92 ? -28.173 5.440 11.972 1.00 50.44 92 GLN A C 1
ATOM 760 O O . GLN A 1 92 ? -28.361 6.623 11.692 1.00 50.44 92 GLN A O 1
ATOM 765 N N . ARG A 1 93 ? -29.046 4.478 11.620 1.00 49.22 93 ARG A N 1
ATOM 766 C CA . ARG A 1 93 ? -30.333 4.776 10.962 1.00 49.22 93 ARG A CA 1
ATOM 767 C C . ARG A 1 93 ? -31.286 5.524 11.892 1.00 49.22 93 ARG A C 1
ATOM 769 O O . ARG A 1 93 ? -31.931 6.466 11.447 1.00 49.22 93 ARG A O 1
ATOM 776 N N . GLU A 1 94 ? -31.294 5.174 13.178 1.00 49.34 94 GLU A N 1
ATOM 777 C CA . GLU A 1 94 ? -32.112 5.854 14.192 1.00 49.34 94 GLU A CA 1
ATOM 778 C C . GLU A 1 94 ? -31.679 7.315 14.399 1.00 49.34 94 GLU A C 1
ATOM 7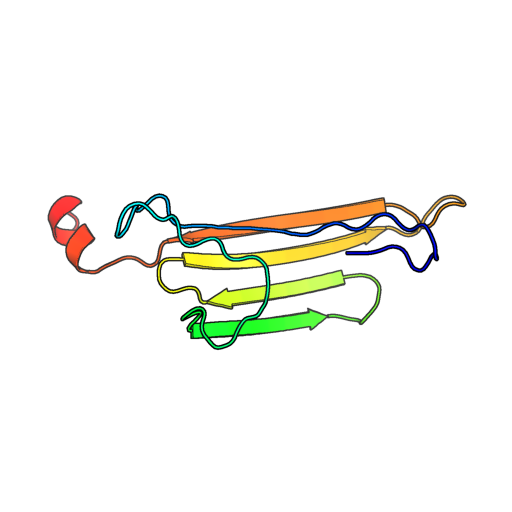80 O O . GLU A 1 94 ? -32.527 8.184 14.565 1.00 49.34 94 GLU A O 1
ATOM 785 N N . CYS A 1 95 ? -30.380 7.624 14.296 1.00 50.72 95 CYS A N 1
ATOM 786 C CA . CYS A 1 95 ? -29.889 9.006 14.387 1.00 50.72 95 CYS A CA 1
ATOM 787 C C . CYS A 1 95 ? -30.055 9.823 13.095 1.00 50.72 95 CYS A C 1
ATOM 789 O O . CYS A 1 95 ? -30.022 11.048 13.163 1.00 50.72 95 CYS A O 1
ATOM 791 N N . MET A 1 96 ? -30.203 9.182 11.928 1.00 54.69 96 MET A N 1
ATOM 792 C CA . MET A 1 96 ? -30.328 9.873 10.633 1.00 54.69 96 MET A CA 1
ATOM 793 C C . MET A 1 96 ? -31.765 9.952 10.101 1.00 54.69 96 MET A C 1
ATOM 795 O O . MET A 1 96 ? -31.971 10.491 9.018 1.00 54.69 96 MET A O 1
ATOM 799 N N . GLY A 1 97 ? -32.757 9.454 10.847 1.00 49.91 97 GLY A N 1
ATOM 800 C CA . GLY A 1 97 ? -34.176 9.691 10.558 1.00 49.91 97 GLY A CA 1
ATOM 801 C C . GLY A 1 97 ? -34.659 9.169 9.203 1.00 49.91 97 GLY A C 1
ATOM 802 O O . GLY A 1 97 ? -35.623 9.702 8.661 1.00 49.91 97 GLY A O 1
ATOM 803 N N . VAL A 1 98 ? -34.002 8.154 8.637 1.00 56.22 98 VAL A N 1
ATOM 804 C CA . VAL A 1 98 ? -34.462 7.523 7.394 1.00 56.22 98 VAL A CA 1
ATOM 805 C C . VAL A 1 98 ? -35.269 6.286 7.776 1.00 56.22 98 VAL A C 1
ATOM 807 O O . VAL A 1 98 ? -34.687 5.247 8.099 1.00 56.22 98 VAL A O 1
ATOM 810 N N . SER A 1 99 ? -36.596 6.455 7.809 1.00 50.38 99 SER A N 1
ATOM 811 C CA . SER A 1 99 ? -37.596 5.387 7.962 1.00 50.38 99 SER A CA 1
ATOM 812 C C . SER A 1 99 ? -37.638 4.476 6.743 1.00 50.38 99 SER A C 1
ATOM 814 O O . SER A 1 99 ? -37.670 5.043 5.626 1.00 50.38 99 SER A O 1
#

Sequence (99 aa):
MRTRSPQGLSTGIMWFSQKVVNNRIDIRHWCDQWDDVNHYTWLEHDGENFGIQKIDDKEYYLVTSFVKQVGGDHGGDFTAKISVRPKINIRQRECMGVS